Protein AF-X8JVM3-F1 (afdb_monomer)

InterPro domains:
  IPR017853 Glycoside hydrolase superfamily [SSF51445] (17-135)
  IPR050386 Glycosyl Hydrolase 5 (Cellulase A) [PTHR31297] (17-128)

Structure (mmCIF, N/CA/C/O backbone):
data_AF-X8JVM3-F1
#
_entry.id   AF-X8JVM3-F1
#
loop_
_atom_site.group_PDB
_atom_site.id
_atom_site.type_symbol
_atom_site.label_atom_id
_atom_site.label_alt_id
_atom_site.label_comp_id
_atom_site.label_asym_id
_atom_site.label_entity_id
_atom_site.label_seq_id
_atom_site.pdbx_PDB_ins_code
_atom_site.Cartn_x
_atom_site.Cartn_y
_atom_site.Cartn_z
_atom_site.occupancy
_atom_site.B_iso_or_equiv
_atom_site.auth_seq_id
_atom_site.auth_comp_id
_atom_site.auth_asym_id
_atom_site.auth_atom_id
_atom_site.pdbx_PDB_model_num
ATOM 1 N N . MET A 1 1 ? 13.605 8.030 5.988 1.00 38.62 1 MET A N 1
ATOM 2 C CA . MET A 1 1 ? 13.420 7.089 4.865 1.00 38.62 1 MET A CA 1
ATOM 3 C C . MET A 1 1 ? 14.511 6.033 4.943 1.00 38.62 1 MET A C 1
ATOM 5 O O . MET A 1 1 ? 15.678 6.383 4.823 1.00 38.62 1 MET A O 1
ATOM 9 N N . ILE A 1 2 ? 14.152 4.784 5.244 1.00 34.03 2 ILE A N 1
ATOM 10 C CA . ILE A 1 2 ? 15.071 3.649 5.105 1.00 34.03 2 ILE A CA 1
ATOM 11 C C . ILE A 1 2 ? 14.802 3.085 3.713 1.00 34.03 2 ILE A C 1
ATOM 13 O O . ILE A 1 2 ? 13.849 2.341 3.522 1.00 34.03 2 ILE A O 1
ATOM 17 N N . ASP A 1 3 ? 15.598 3.523 2.742 1.00 42.56 3 ASP A N 1
ATOM 18 C CA . ASP A 1 3 ? 15.638 2.926 1.410 1.00 42.56 3 ASP A CA 1
ATOM 19 C C . ASP A 1 3 ? 16.770 1.904 1.397 1.00 42.56 3 ASP A C 1
ATOM 21 O O . ASP A 1 3 ? 17.945 2.266 1.314 1.00 42.56 3 ASP A O 1
ATOM 25 N N . VAL A 1 4 ? 16.426 0.621 1.495 1.00 44.50 4 VAL A N 1
ATOM 26 C CA . VAL A 1 4 ? 17.372 -0.462 1.223 1.00 44.50 4 VAL A CA 1
ATOM 27 C C . VAL A 1 4 ? 16.993 -1.065 -0.118 1.00 44.50 4 VAL A C 1
ATOM 29 O O . VAL A 1 4 ? 16.099 -1.893 -0.204 1.00 44.50 4 VAL A O 1
ATOM 32 N N . ILE A 1 5 ? 17.674 -0.633 -1.179 1.00 51.19 5 ILE A N 1
ATOM 33 C CA . ILE A 1 5 ? 17.654 -1.358 -2.449 1.00 51.19 5 ILE A CA 1
ATOM 34 C C . ILE A 1 5 ? 18.669 -2.492 -2.321 1.00 51.19 5 ILE A C 1
ATOM 36 O O . ILE A 1 5 ? 19.878 -2.268 -2.429 1.00 51.19 5 ILE A O 1
ATOM 40 N N . ILE A 1 6 ? 18.196 -3.713 -2.071 1.00 51.81 6 ILE A N 1
ATOM 41 C CA . ILE A 1 6 ? 19.057 -4.899 -2.099 1.00 51.81 6 ILE A CA 1
ATOM 42 C C . ILE A 1 6 ? 19.168 -5.364 -3.551 1.00 51.81 6 ILE A C 1
ATOM 44 O O . ILE A 1 6 ? 18.312 -6.081 -4.060 1.00 51.81 6 ILE A O 1
ATOM 48 N N . ALA A 1 7 ? 20.246 -4.969 -4.227 1.00 53.12 7 ALA A N 1
ATOM 49 C CA . ALA A 1 7 ? 20.640 -5.597 -5.483 1.00 53.12 7 ALA A CA 1
ATOM 50 C C . ALA A 1 7 ? 21.327 -6.933 -5.164 1.00 53.12 7 ALA A C 1
ATOM 52 O O . ALA A 1 7 ? 22.443 -6.963 -4.637 1.00 53.12 7 ALA A O 1
ATOM 53 N N . THR A 1 8 ? 20.676 -8.056 -5.460 1.00 53.16 8 THR A N 1
ATOM 54 C CA . THR A 1 8 ? 21.309 -9.368 -5.305 1.00 53.16 8 THR A CA 1
ATOM 55 C C . THR A 1 8 ? 22.345 -9.610 -6.417 1.00 53.16 8 THR A C 1
ATOM 57 O O . THR A 1 8 ? 22.046 -9.610 -7.605 1.00 53.16 8 THR A O 1
ATOM 60 N N . CYS A 1 9 ? 23.592 -9.816 -5.971 1.00 48.81 9 CYS A N 1
ATOM 61 C CA . CYS A 1 9 ? 24.785 -10.334 -6.655 1.00 48.81 9 CYS A CA 1
ATOM 62 C C . CYS A 1 9 ? 25.368 -9.571 -7.865 1.00 48.81 9 CYS A C 1
ATOM 64 O O . CYS A 1 9 ? 25.220 -9.946 -9.027 1.00 48.81 9 CYS A O 1
ATOM 66 N N . ARG A 1 10 ? 26.257 -8.613 -7.570 1.00 51.53 10 ARG A N 1
ATOM 67 C CA . ARG A 1 10 ? 27.245 -8.077 -8.520 1.00 51.53 10 ARG A CA 1
ATOM 68 C C . ARG A 1 10 ? 28.474 -8.997 -8.634 1.00 51.53 10 ARG A C 1
ATOM 70 O O . ARG A 1 10 ? 29.561 -8.621 -8.208 1.00 51.53 10 ARG A O 1
ATOM 77 N N . CYS A 1 11 ? 28.304 -10.202 -9.191 1.00 49.50 11 CYS A N 1
ATOM 78 C CA . CYS A 1 11 ? 29.452 -11.027 -9.621 1.00 49.50 11 CYS A CA 1
ATOM 79 C C . CYS A 1 11 ? 29.213 -11.929 -10.851 1.00 49.50 11 CYS A C 1
ATOM 81 O O . CYS A 1 11 ? 30.166 -12.488 -11.376 1.00 49.50 11 CYS A O 1
ATOM 83 N N . CYS A 1 12 ? 27.990 -12.050 -11.373 1.00 51.12 12 CYS A N 1
ATOM 84 C CA . CYS A 1 12 ? 27.707 -12.736 -12.641 1.00 51.12 12 CYS A CA 1
ATOM 85 C C . CYS A 1 12 ? 26.457 -12.110 -13.271 1.00 51.12 12 CYS A C 1
ATOM 87 O O . CYS A 1 12 ? 25.557 -11.713 -12.542 1.00 51.12 12 CYS A O 1
ATOM 89 N N . HIS A 1 13 ? 26.402 -12.017 -14.601 1.00 60.28 13 HIS A N 1
ATOM 90 C CA . HIS A 1 13 ? 25.334 -11.415 -15.418 1.00 60.28 13 HIS A CA 1
ATOM 91 C C . HIS A 1 13 ? 23.969 -12.144 -15.346 1.00 60.28 13 HIS A C 1
ATOM 93 O O . HIS A 1 13 ? 23.351 -12.421 -16.370 1.00 60.28 13 HIS A O 1
ATOM 99 N N . GLY A 1 14 ? 23.517 -12.510 -14.148 1.00 68.38 14 GLY A N 1
ATOM 100 C CA . GLY A 1 14 ? 22.221 -13.126 -13.910 1.00 68.38 14 GLY A CA 1
ATOM 101 C C . GLY A 1 14 ? 21.080 -12.103 -13.870 1.00 68.38 14 GLY A C 1
ATOM 102 O O . GLY A 1 14 ? 21.328 -10.895 -13.777 1.00 68.38 14 GLY A O 1
ATOM 103 N N . PRO A 1 15 ? 19.825 -12.579 -13.941 1.00 81.88 15 PRO A N 1
ATOM 104 C CA . PRO A 1 15 ? 18.659 -11.734 -13.723 1.00 81.88 15 PRO A CA 1
ATOM 105 C C . PRO A 1 15 ? 18.728 -11.083 -12.336 1.00 81.88 15 PRO A C 1
ATOM 107 O O . PRO A 1 15 ? 19.113 -11.723 -11.359 1.00 81.88 15 PRO A O 1
ATOM 110 N N . GLN A 1 16 ? 18.358 -9.806 -12.273 1.00 85.19 16 GLN A N 1
ATOM 111 C CA . GLN A 1 16 ? 18.303 -9.015 -11.045 1.00 85.19 16 GLN A CA 1
ATOM 112 C C . GLN A 1 16 ? 16.844 -8.701 -10.718 1.00 85.19 16 GLN A C 1
ATOM 114 O O . GLN A 1 16 ? 16.039 -8.497 -11.623 1.00 85.19 16 GLN A O 1
ATOM 119 N N . LEU A 1 17 ? 16.525 -8.652 -9.429 1.00 88.19 17 LEU A N 1
ATOM 120 C CA . LEU A 1 17 ? 15.263 -8.150 -8.896 1.00 88.19 17 LEU A CA 1
ATOM 121 C C . LEU A 1 17 ? 15.607 -7.058 -7.890 1.00 88.19 17 LEU A C 1
ATOM 123 O O . LEU A 1 17 ? 16.483 -7.255 -7.046 1.00 88.19 17 LEU A O 1
ATOM 127 N N . TYR A 1 18 ? 14.931 -5.923 -7.992 1.00 92.50 18 TYR A N 1
ATOM 128 C CA . TYR A 1 18 ? 15.105 -4.813 -7.071 1.00 92.50 18 TYR A CA 1
ATOM 129 C C . TYR A 1 18 ? 13.986 -4.858 -6.042 1.00 92.50 18 TYR A C 1
ATOM 131 O O . TYR A 1 18 ? 12.809 -4.845 -6.397 1.00 92.50 18 TYR A O 1
ATOM 139 N N . ASP A 1 19 ? 14.370 -4.927 -4.774 1.00 94.50 19 ASP A N 1
ATOM 140 C CA . ASP A 1 19 ? 13.448 -4.877 -3.647 1.00 94.50 19 ASP A CA 1
ATOM 141 C C . ASP A 1 19 ? 13.438 -3.465 -3.055 1.00 94.50 19 ASP A C 1
ATOM 143 O O . ASP A 1 19 ? 14.496 -2.913 -2.743 1.00 94.50 19 ASP A O 1
ATOM 147 N N . ALA A 1 20 ? 12.253 -2.870 -2.944 1.00 93.19 20 ALA A N 1
ATOM 148 C CA . ALA A 1 20 ? 12.032 -1.608 -2.259 1.00 93.19 20 ALA A CA 1
ATOM 149 C C . ALA A 1 20 ? 11.158 -1.808 -1.024 1.00 93.19 20 ALA A C 1
ATOM 151 O O . ALA A 1 20 ? 10.063 -2.362 -1.090 1.00 93.19 20 ALA A O 1
ATOM 152 N N . HIS A 1 21 ? 11.604 -1.255 0.099 1.00 94.69 21 HIS A N 1
ATOM 153 C CA . HIS A 1 21 ? 10.821 -1.216 1.329 1.00 94.69 21 HIS A CA 1
ATOM 154 C C . HIS A 1 21 ? 10.258 0.186 1.512 1.00 94.69 21 HIS A C 1
ATOM 156 O O . HIS A 1 21 ? 11.010 1.161 1.467 1.00 94.69 21 HIS A O 1
ATOM 162 N N . LEU A 1 22 ? 8.941 0.306 1.685 1.00 92.56 22 LEU A N 1
ATOM 163 C CA . LEU A 1 22 ? 8.292 1.605 1.843 1.00 92.56 22 LEU A CA 1
ATOM 164 C C . LEU A 1 22 ? 7.415 1.636 3.091 1.00 92.56 22 LEU A C 1
ATOM 166 O O . LEU A 1 22 ? 6.341 1.043 3.152 1.00 92.56 22 LEU A O 1
ATOM 170 N N . TYR A 1 23 ? 7.880 2.404 4.074 1.00 94.19 23 TYR A N 1
ATOM 171 C CA . TYR A 1 23 ? 7.201 2.611 5.343 1.00 94.19 23 TYR A CA 1
ATOM 172 C C . TYR A 1 23 ? 7.028 4.097 5.613 1.00 94.19 23 TYR A C 1
ATOM 174 O O . TYR A 1 23 ? 8.002 4.845 5.721 1.00 94.19 23 TYR A O 1
ATOM 182 N N . PHE A 1 24 ? 5.782 4.518 5.796 1.00 93.69 24 PHE A N 1
ATOM 183 C CA . PHE A 1 24 ? 5.488 5.878 6.226 1.00 93.69 24 PHE A CA 1
ATOM 184 C C . PHE A 1 24 ? 5.532 6.027 7.763 1.00 93.69 24 PHE A C 1
ATOM 186 O O . PHE A 1 24 ? 5.707 7.128 8.282 1.00 93.69 24 PHE A O 1
ATOM 193 N N . SER A 1 25 ? 5.484 4.918 8.510 1.00 93.81 25 SER A N 1
ATOM 194 C CA . SER A 1 25 ? 5.499 4.881 9.981 1.00 93.81 25 SER A CA 1
ATOM 195 C C . SER A 1 25 ? 6.751 5.460 10.650 1.00 93.81 25 SER A C 1
ATOM 197 O O . SER A 1 25 ? 6.705 5.777 11.834 1.00 93.81 25 SER A O 1
ATOM 199 N N . PHE A 1 26 ? 7.864 5.616 9.927 1.00 90.50 26 PHE A N 1
ATOM 200 C CA . PHE A 1 26 ? 9.129 6.131 10.478 1.00 90.50 26 PHE A CA 1
ATOM 201 C C . PHE A 1 26 ? 9.375 7.621 10.185 1.00 90.50 26 PHE A C 1
ATOM 203 O O . PHE A 1 26 ? 10.419 8.156 10.552 1.00 90.50 26 PHE A O 1
ATOM 210 N N . GLY A 1 27 ? 8.420 8.300 9.539 1.00 84.56 27 GLY A N 1
ATOM 211 C CA . GLY A 1 27 ? 8.505 9.726 9.220 1.00 84.56 27 GLY A CA 1
ATOM 212 C C . GLY A 1 27 ? 9.459 10.087 8.071 1.00 84.56 27 GLY A C 1
ATOM 213 O O . GLY A 1 27 ? 10.168 9.251 7.504 1.00 84.56 27 GLY A O 1
ATOM 214 N N . GLY A 1 28 ? 9.446 11.374 7.704 1.00 78.81 28 GLY A N 1
ATOM 215 C CA . GLY A 1 28 ? 10.318 11.950 6.671 1.00 78.81 28 GLY A CA 1
ATOM 216 C C . GLY A 1 28 ? 9.883 11.707 5.221 1.00 78.81 28 GLY A C 1
ATOM 217 O O . GLY A 1 28 ? 10.671 11.962 4.318 1.00 78.81 28 GLY A O 1
ATOM 218 N N . VAL A 1 29 ? 8.668 11.196 4.992 1.00 78.75 29 VAL A N 1
ATOM 219 C CA . VAL A 1 29 ? 8.092 10.999 3.643 1.00 78.75 29 VAL A CA 1
ATOM 220 C C . VAL A 1 29 ? 7.020 12.047 3.331 1.00 78.75 29 VAL A C 1
ATOM 222 O O . VAL A 1 29 ? 6.894 12.499 2.198 1.00 78.75 29 VAL A O 1
ATOM 225 N N . ALA A 1 30 ? 6.241 12.429 4.340 1.00 88.25 30 ALA A N 1
ATOM 226 C CA . ALA A 1 30 ? 5.184 13.427 4.268 1.00 88.25 30 ALA A CA 1
ATOM 227 C C . ALA A 1 30 ? 4.857 13.914 5.689 1.00 88.25 30 ALA A C 1
ATOM 229 O O . ALA A 1 30 ? 5.239 13.258 6.668 1.00 88.25 30 ALA A O 1
ATOM 230 N N . ASP A 1 31 ? 4.107 15.011 5.801 1.00 93.38 31 ASP A N 1
ATOM 231 C CA . ASP A 1 31 ? 3.516 15.415 7.080 1.00 93.38 31 ASP A CA 1
ATOM 232 C C . ASP A 1 31 ? 2.643 14.282 7.652 1.00 93.38 31 ASP A C 1
ATOM 234 O O . ASP A 1 31 ? 1.989 13.568 6.884 1.00 93.38 31 ASP A O 1
ATOM 238 N N . PRO A 1 32 ? 2.609 14.094 8.986 1.00 93.69 32 PRO A N 1
ATOM 239 C CA . PRO A 1 32 ? 1.969 12.953 9.641 1.00 93.69 32 PRO A CA 1
ATOM 240 C C . PRO A 1 32 ? 0.437 13.093 9.685 1.00 93.69 32 PRO A C 1
ATOM 242 O O . PRO A 1 32 ? -0.163 13.212 10.752 1.00 93.69 32 PRO A O 1
ATOM 245 N N . ASN A 1 33 ? -0.208 13.115 8.517 1.00 95.62 33 ASN A N 1
ATOM 246 C CA . ASN A 1 33 ? -1.658 13.181 8.378 1.00 95.62 33 ASN A CA 1
ATOM 247 C C . ASN A 1 33 ? -2.159 12.436 7.125 1.00 95.62 33 ASN A C 1
ATOM 249 O O . ASN A 1 33 ? -1.413 12.171 6.180 1.00 95.62 33 ASN A O 1
ATOM 253 N N . ALA A 1 34 ? -3.456 12.122 7.130 1.00 95.75 34 ALA A N 1
ATOM 254 C CA . ALA A 1 34 ? -4.120 11.329 6.100 1.00 95.75 34 ALA A CA 1
ATOM 255 C C . ALA A 1 34 ? -4.026 11.933 4.688 1.00 95.75 34 ALA A C 1
ATOM 257 O O . ALA A 1 34 ? -3.773 11.213 3.721 1.00 95.75 34 ALA A O 1
ATOM 258 N N . GLU A 1 35 ? -4.227 13.246 4.570 1.00 95.69 35 GLU A N 1
ATOM 259 C CA . GLU A 1 35 ? -4.196 13.950 3.290 1.00 95.69 35 GLU A CA 1
ATOM 260 C C . GLU A 1 35 ? -2.789 13.935 2.690 1.00 95.69 35 GLU A C 1
ATOM 262 O O . GLU A 1 35 ? -2.618 13.523 1.542 1.00 95.69 35 GLU A O 1
ATOM 267 N N . SER A 1 36 ? -1.775 14.323 3.466 1.00 94.75 36 SER A N 1
ATOM 268 C CA . SER A 1 36 ? -0.393 14.355 2.990 1.00 94.75 36 SER A CA 1
ATOM 269 C C . SER A 1 36 ? 0.090 12.965 2.569 1.00 94.75 36 SER A C 1
ATOM 271 O O . SER A 1 36 ? 0.775 12.843 1.560 1.00 94.75 36 SER A O 1
ATOM 273 N N . TYR A 1 37 ? -0.313 11.900 3.267 1.00 95.88 37 TYR A N 1
ATOM 274 C CA . TYR A 1 37 ? 0.044 10.527 2.895 1.00 95.88 37 TYR A CA 1
ATOM 275 C C . TYR A 1 37 ? -0.580 10.090 1.568 1.00 95.88 37 TYR A C 1
ATOM 277 O O . TYR A 1 37 ? 0.138 9.618 0.684 1.00 95.88 37 TYR A O 1
ATOM 285 N N . LEU A 1 38 ? -1.898 10.263 1.409 1.00 96.56 38 LEU A N 1
ATOM 286 C CA . LEU A 1 38 ? -2.598 9.912 0.168 1.00 96.56 38 LEU A CA 1
ATOM 287 C C . LEU A 1 38 ? -2.063 10.725 -1.012 1.00 96.56 38 LEU A C 1
ATOM 289 O O . LEU A 1 38 ? -1.812 10.176 -2.083 1.00 96.56 38 LEU A O 1
ATOM 293 N N . ARG A 1 39 ? -1.815 12.019 -0.799 1.00 95.19 39 ARG A N 1
ATOM 294 C CA . ARG A 1 39 ? -1.216 12.893 -1.804 1.00 95.19 39 ARG A CA 1
ATOM 295 C C . ARG A 1 39 ? 0.180 12.419 -2.201 1.00 95.19 39 ARG A C 1
ATOM 297 O O . ARG A 1 39 ? 0.446 12.314 -3.397 1.00 95.19 39 ARG A O 1
ATOM 304 N N . SER A 1 40 ? 1.043 12.114 -1.233 1.00 94.19 40 SER A N 1
ATOM 305 C CA . SER A 1 40 ? 2.416 11.674 -1.494 1.00 94.19 40 SER A CA 1
ATOM 306 C C . SER A 1 40 ? 2.478 10.327 -2.203 1.00 94.19 40 SER A C 1
ATOM 308 O O . SER A 1 40 ? 3.247 10.184 -3.151 1.00 94.19 40 SER A O 1
ATOM 310 N N . ILE A 1 41 ? 1.671 9.342 -1.789 1.00 95.06 41 ILE A N 1
ATOM 311 C CA . ILE A 1 41 ? 1.669 8.036 -2.453 1.00 95.06 41 ILE A CA 1
ATOM 312 C C . ILE A 1 41 ? 1.065 8.155 -3.855 1.00 95.06 41 ILE A C 1
ATOM 314 O O . ILE A 1 41 ? 1.703 7.759 -4.815 1.00 95.06 41 ILE A O 1
ATOM 318 N N . CYS A 1 42 ? -0.088 8.801 -4.036 1.00 95.69 42 CYS A N 1
ATOM 319 C CA . CYS A 1 42 ? -0.744 8.850 -5.346 1.00 95.69 42 CYS A CA 1
ATOM 320 C C . CYS A 1 42 ? 0.012 9.682 -6.397 1.00 95.69 42 CYS A C 1
ATOM 322 O O . CYS A 1 42 ? -0.263 9.536 -7.585 1.00 95.69 42 CYS A O 1
ATOM 324 N N . ASN A 1 43 ? 0.958 10.532 -5.981 1.00 93.06 43 ASN A N 1
ATOM 325 C CA . ASN A 1 43 ? 1.813 11.324 -6.872 1.00 93.06 43 ASN A CA 1
ATOM 326 C C . ASN A 1 43 ? 3.281 10.861 -6.879 1.00 93.06 43 ASN A C 1
ATOM 328 O O . ASN A 1 43 ? 4.143 11.580 -7.385 1.00 93.06 43 ASN A O 1
ATOM 332 N N . SER A 1 44 ? 3.599 9.697 -6.304 1.00 91.19 44 SER A N 1
ATOM 333 C CA . SER A 1 44 ? 4.985 9.227 -6.265 1.00 91.19 44 SER A CA 1
ATOM 334 C C . SER A 1 44 ? 5.500 8.901 -7.665 1.00 91.19 44 SER A C 1
ATOM 336 O O . SER A 1 44 ? 4.854 8.190 -8.433 1.00 91.19 44 SER A O 1
ATOM 338 N N . ASP A 1 45 ? 6.715 9.349 -7.970 1.00 92.25 45 ASP A N 1
ATOM 339 C CA . ASP A 1 45 ? 7.419 9.032 -9.211 1.00 92.25 45 ASP A CA 1
ATOM 340 C C . ASP A 1 45 ? 8.438 7.889 -9.045 1.00 92.25 45 ASP A C 1
ATOM 342 O O . ASP A 1 45 ? 9.154 7.557 -9.994 1.00 92.25 45 ASP A O 1
ATOM 346 N N . ARG A 1 46 ? 8.484 7.255 -7.864 1.00 90.06 46 ARG A N 1
ATOM 347 C CA . ARG A 1 46 ? 9.521 6.302 -7.434 1.00 90.06 46 ARG A CA 1
ATOM 348 C C . ARG A 1 46 ? 9.746 5.155 -8.417 1.00 90.06 46 ARG A C 1
ATOM 350 O O . ARG A 1 46 ? 10.889 4.858 -8.759 1.00 90.06 46 ARG A O 1
ATOM 357 N N . VAL A 1 47 ? 8.672 4.541 -8.914 1.00 93.50 47 VAL A N 1
ATOM 358 C CA . VAL A 1 47 ? 8.774 3.441 -9.888 1.00 93.50 47 VAL A CA 1
ATOM 359 C C . VAL A 1 47 ? 9.300 3.946 -11.231 1.00 93.50 47 VAL A C 1
ATOM 361 O O . VAL A 1 47 ? 10.181 3.331 -11.829 1.00 93.50 47 VAL A O 1
ATOM 364 N N . SER A 1 48 ? 8.836 5.116 -11.677 1.00 94.00 48 SER A N 1
ATOM 365 C CA . SER A 1 48 ? 9.320 5.727 -12.917 1.00 94.00 48 SER A CA 1
ATOM 366 C C . SER A 1 48 ? 10.804 6.113 -12.833 1.00 94.00 48 SER A C 1
ATOM 368 O O . SER A 1 48 ? 11.538 5.959 -13.809 1.00 94.00 48 SER A O 1
ATOM 370 N N . GLN A 1 49 ? 11.272 6.574 -11.668 1.00 93.25 49 GLN A N 1
ATOM 371 C CA . GLN A 1 49 ? 12.682 6.878 -11.431 1.00 93.25 49 GLN A CA 1
ATOM 372 C C . GLN A 1 49 ? 13.540 5.608 -11.411 1.00 93.25 49 GLN A C 1
ATOM 374 O O . GLN A 1 49 ? 14.594 5.580 -12.047 1.00 93.25 49 GLN A O 1
ATOM 379 N N . ALA A 1 50 ? 13.066 4.533 -10.773 1.00 91.62 50 ALA A N 1
ATOM 380 C CA . ALA A 1 50 ? 13.730 3.231 -10.811 1.00 91.62 50 ALA A CA 1
ATOM 381 C C . ALA A 1 50 ? 13.851 2.697 -12.249 1.00 91.62 50 ALA A C 1
ATOM 383 O O . ALA A 1 50 ? 14.937 2.294 -12.667 1.00 91.62 50 ALA A O 1
ATOM 384 N N . ALA A 1 51 ? 12.782 2.792 -13.044 1.00 92.31 51 ALA A N 1
ATOM 385 C CA . ALA A 1 51 ? 12.798 2.410 -14.454 1.00 92.31 51 ALA A CA 1
ATOM 386 C C . ALA A 1 51 ? 13.804 3.233 -15.279 1.00 92.31 51 ALA A C 1
ATOM 388 O O . ALA A 1 51 ? 14.590 2.663 -16.038 1.00 92.31 51 ALA A O 1
ATOM 389 N N . LYS A 1 52 ? 13.859 4.561 -15.087 1.00 94.75 52 LYS A N 1
ATOM 390 C CA . LYS A 1 52 ? 14.862 5.437 -15.732 1.00 94.75 52 LYS A CA 1
ATOM 391 C C . LYS A 1 52 ? 16.298 5.043 -15.369 1.00 94.75 52 LYS A C 1
ATOM 393 O O . LYS A 1 52 ? 17.184 5.125 -16.217 1.00 94.75 52 LYS A O 1
ATOM 398 N N . ALA A 1 53 ? 16.517 4.583 -14.139 1.00 92.00 53 ALA A N 1
ATOM 399 C CA . ALA A 1 53 ? 17.807 4.093 -13.658 1.00 92.00 53 ALA A CA 1
ATOM 400 C C . ALA A 1 53 ? 18.117 2.636 -14.063 1.00 92.00 53 ALA A C 1
ATOM 402 O O . ALA A 1 53 ? 19.192 2.141 -13.734 1.00 92.00 53 ALA A O 1
ATOM 403 N N . LYS A 1 54 ? 17.218 1.961 -14.798 1.00 90.06 54 LYS A N 1
ATOM 404 C CA . LYS A 1 54 ? 17.298 0.531 -15.157 1.00 90.06 54 LYS A CA 1
ATOM 405 C C . LYS A 1 54 ? 17.271 -0.420 -13.951 1.00 90.06 54 LYS A C 1
ATOM 407 O O . LYS A 1 54 ? 17.791 -1.530 -14.030 1.00 90.06 54 LYS A O 1
ATOM 412 N N . ASN A 1 55 ? 16.627 -0.003 -12.864 1.00 90.19 55 ASN A N 1
ATOM 413 C CA . ASN A 1 55 ? 16.400 -0.816 -11.673 1.00 90.19 55 ASN A CA 1
ATOM 414 C C . ASN A 1 55 ? 15.072 -1.580 -11.790 1.00 90.19 55 ASN A C 1
ATOM 416 O O . ASN A 1 55 ? 14.129 -1.320 -11.045 1.00 90.19 55 ASN A O 1
ATOM 420 N N . THR A 1 56 ? 14.977 -2.470 -12.779 1.00 89.19 56 THR A N 1
ATOM 421 C CA . THR A 1 56 ? 13.767 -3.251 -13.087 1.00 89.19 56 THR A CA 1
ATOM 422 C C . THR A 1 56 ? 14.111 -4.727 -13.303 1.00 89.19 56 THR A C 1
ATOM 424 O O . THR A 1 56 ? 15.165 -4.992 -13.892 1.00 89.19 56 THR A O 1
ATOM 427 N N . PRO A 1 57 ? 13.229 -5.675 -12.936 1.00 93.44 57 PRO A N 1
ATOM 428 C CA . PRO A 1 57 ? 11.938 -5.475 -12.265 1.00 93.44 57 PRO A CA 1
ATOM 429 C C . PRO A 1 57 ? 12.075 -4.951 -10.827 1.00 93.44 57 PRO A C 1
ATOM 431 O O . PRO A 1 57 ? 13.059 -5.248 -10.146 1.00 93.44 57 PRO A O 1
ATOM 434 N N . LEU A 1 58 ? 11.096 -4.159 -10.391 1.00 94.38 58 LEU A N 1
ATOM 435 C CA . LEU A 1 58 ? 11.007 -3.572 -9.054 1.00 94.38 58 LEU A CA 1
ATOM 436 C C . LEU A 1 58 ? 9.795 -4.148 -8.324 1.00 94.38 58 LEU A C 1
ATOM 438 O O . LEU A 1 58 ? 8.668 -4.000 -8.784 1.00 94.38 58 LEU A O 1
ATOM 442 N N . VAL A 1 59 ? 10.018 -4.727 -7.151 1.00 95.56 59 VAL A N 1
ATOM 443 C CA . VAL A 1 59 ? 8.962 -5.213 -6.257 1.00 95.56 59 VAL A CA 1
ATOM 444 C C . VAL A 1 59 ? 9.037 -4.450 -4.943 1.00 95.56 59 VAL A C 1
ATOM 446 O O . VAL A 1 59 ? 10.123 -4.168 -4.439 1.00 95.56 59 VAL A O 1
ATOM 449 N N . PHE A 1 60 ? 7.880 -4.126 -4.371 1.00 95.81 60 PHE A N 1
ATOM 450 C CA . PHE A 1 60 ? 7.810 -3.611 -3.007 1.00 95.81 60 PHE A CA 1
ATOM 451 C C . PHE A 1 60 ? 7.760 -4.780 -2.022 1.00 95.81 60 PHE A C 1
ATOM 453 O O . PHE A 1 60 ? 6.674 -5.245 -1.665 1.00 95.81 60 PHE A O 1
ATOM 460 N N . GLY A 1 61 ? 8.925 -5.313 -1.646 1.00 96.12 61 GLY A N 1
ATOM 461 C CA . GLY A 1 61 ? 9.036 -6.521 -0.827 1.00 96.12 61 GLY A CA 1
ATOM 462 C C . GLY A 1 61 ? 8.677 -6.315 0.640 1.00 96.12 61 GLY A C 1
ATOM 463 O O . GLY A 1 61 ? 8.398 -7.291 1.332 1.00 96.12 61 GLY A O 1
ATOM 464 N N . GLU A 1 62 ? 8.607 -5.066 1.103 1.00 96.94 62 GLU A N 1
ATOM 465 C CA . GLU A 1 62 ? 8.061 -4.753 2.418 1.00 96.94 62 GLU A CA 1
ATOM 466 C C . GLU A 1 62 ? 7.294 -3.427 2.441 1.00 96.94 62 GLU A C 1
ATOM 468 O O . GLU A 1 62 ? 7.761 -2.387 1.968 1.00 96.94 62 GLU A O 1
ATOM 473 N N . TRP A 1 63 ? 6.106 -3.473 3.037 1.00 96.94 63 TRP A N 1
ATOM 474 C CA . TRP A 1 63 ? 5.247 -2.328 3.336 1.00 96.94 63 TRP A CA 1
ATOM 475 C C . TRP A 1 63 ? 4.168 -2.750 4.339 1.00 96.94 63 TRP A C 1
ATOM 477 O O .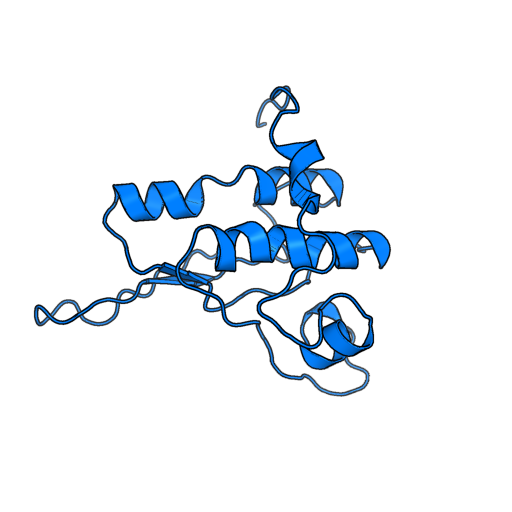 TRP A 1 63 ? 3.906 -3.941 4.515 1.00 96.94 63 TRP A O 1
ATOM 487 N N . SER A 1 64 ? 3.510 -1.789 4.987 1.00 97.50 64 SER A N 1
ATOM 488 C CA . SER A 1 64 ? 2.393 -2.057 5.902 1.00 97.50 64 SER A CA 1
ATOM 489 C C . SER A 1 64 ? 1.352 -0.932 5.856 1.00 97.50 64 SER A C 1
ATOM 491 O O . SER A 1 64 ? 1.505 0.051 5.127 1.00 97.50 64 SER A O 1
ATOM 493 N N . LEU A 1 65 ? 0.265 -1.049 6.625 1.00 97.81 65 LEU A N 1
ATOM 494 C CA . LEU A 1 65 ? -0.690 0.058 6.789 1.00 97.81 65 LEU A CA 1
ATOM 495 C C . LEU A 1 65 ? -0.282 1.021 7.914 1.00 97.81 65 LEU A C 1
ATOM 497 O O . 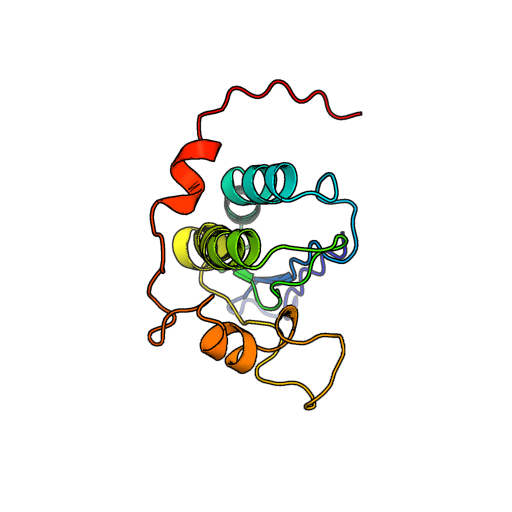LEU A 1 65 ? -1.014 1.961 8.213 1.00 97.81 65 LEU A O 1
ATOM 501 N N . ALA A 1 66 ? 0.862 0.788 8.562 1.00 97.25 66 ALA A N 1
ATOM 502 C CA . ALA A 1 66 ? 1.283 1.566 9.712 1.00 97.25 66 ALA A CA 1
ATOM 503 C C . ALA A 1 66 ? 1.654 3.003 9.332 1.00 97.25 66 ALA A C 1
ATOM 505 O O . ALA A 1 66 ? 2.344 3.271 8.347 1.00 97.25 66 ALA A O 1
ATOM 506 N N . THR A 1 67 ? 1.229 3.930 10.179 1.00 96.31 67 THR A N 1
ATOM 507 C CA . THR A 1 67 ? 1.462 5.367 10.052 1.00 96.31 67 THR A CA 1
ATOM 508 C C . THR A 1 67 ? 2.141 5.894 11.310 1.00 96.31 67 THR A C 1
ATOM 510 O O . THR A 1 67 ? 2.142 5.242 12.352 1.00 96.31 67 THR A O 1
ATOM 513 N N . ASN A 1 68 ? 2.724 7.089 11.232 1.00 94.12 68 ASN A N 1
ATOM 514 C CA . ASN A 1 68 ? 3.296 7.779 12.395 1.00 94.12 68 ASN A CA 1
ATOM 515 C C . ASN A 1 68 ? 2.291 8.723 13.088 1.00 94.12 68 ASN A C 1
ATOM 517 O O . ASN A 1 68 ? 2.684 9.622 13.827 1.00 94.12 68 ASN A O 1
ATOM 521 N N . PHE A 1 69 ? 0.996 8.526 12.835 1.00 94.69 69 PHE A N 1
ATOM 522 C CA . PHE A 1 69 ? -0.122 9.269 13.417 1.00 94.69 69 PHE A CA 1
ATOM 523 C C . PHE A 1 69 ? -1.298 8.326 13.682 1.00 94.69 69 PHE A C 1
ATOM 525 O O . PHE A 1 69 ? -1.354 7.233 13.117 1.00 94.69 69 PHE A O 1
ATOM 532 N N . ASN A 1 70 ? -2.258 8.748 14.509 1.00 94.38 70 ASN A N 1
ATOM 533 C CA . ASN A 1 70 ? -3.446 7.944 14.792 1.00 94.38 70 ASN A CA 1
ATOM 534 C C . ASN A 1 70 ? -4.396 7.916 13.580 1.00 94.38 70 ASN A C 1
ATOM 536 O O . ASN A 1 70 ? -5.149 8.862 13.343 1.00 94.38 70 ASN A O 1
ATOM 540 N N . ALA A 1 71 ? -4.318 6.848 12.791 1.00 96.06 71 ALA A N 1
ATOM 541 C CA . ALA A 1 71 ? -5.077 6.668 11.562 1.00 96.06 71 ALA A CA 1
ATOM 542 C C . ALA A 1 71 ? -6.524 6.215 11.825 1.00 96.06 71 ALA A C 1
ATOM 544 O O . ALA A 1 71 ? -6.771 5.304 12.613 1.00 96.06 71 ALA A O 1
ATOM 545 N N . SER A 1 72 ? -7.489 6.817 11.123 1.00 97.38 72 SER A N 1
ATOM 546 C CA . SER A 1 72 ? -8.884 6.366 11.156 1.00 97.38 72 SER A CA 1
ATOM 547 C C . SER A 1 72 ? -9.095 5.138 10.266 1.00 97.38 72 SER A C 1
ATOM 549 O O . SER A 1 72 ? -8.382 4.941 9.282 1.00 97.38 72 SER A O 1
ATOM 551 N N . ALA A 1 73 ? -10.125 4.339 10.561 1.00 96.88 73 ALA A N 1
ATOM 552 C CA . ALA A 1 73 ? -10.491 3.189 9.729 1.00 96.88 73 ALA A CA 1
ATOM 553 C C . ALA A 1 73 ? -10.839 3.594 8.282 1.00 96.88 73 ALA A C 1
ATOM 555 O O . ALA A 1 73 ? -10.453 2.908 7.340 1.00 96.88 73 ALA A O 1
ATOM 556 N N . GLU A 1 74 ? -11.508 4.738 8.094 1.00 96.75 74 GLU A N 1
ATOM 557 C CA . GLU A 1 74 ? -11.816 5.274 6.760 1.00 96.75 74 GLU A CA 1
ATOM 558 C C . GLU A 1 74 ? -10.542 5.618 5.979 1.00 96.75 74 GLU A C 1
ATOM 560 O O . GLU A 1 74 ? -10.439 5.335 4.785 1.00 96.75 74 GLU A O 1
ATOM 565 N N . PHE A 1 75 ? -9.549 6.210 6.649 1.00 97.62 75 PHE A N 1
ATOM 566 C CA . PHE A 1 75 ? -8.262 6.462 6.022 1.00 97.62 75 PHE A CA 1
ATOM 567 C C . PHE A 1 75 ? -7.558 5.150 5.679 1.00 97.62 75 PHE A C 1
ATOM 569 O O . PHE A 1 75 ? -7.104 5.018 4.552 1.00 97.62 75 PHE A O 1
ATOM 576 N N . LEU A 1 76 ? -7.498 4.175 6.594 1.00 97.88 76 LEU A N 1
ATOM 577 C CA . LEU A 1 76 ? -6.814 2.895 6.359 1.00 97.88 76 LEU A CA 1
ATOM 578 C C . LEU A 1 76 ? -7.414 2.112 5.185 1.00 97.88 76 LEU A C 1
ATOM 580 O O . LEU A 1 76 ? -6.672 1.516 4.404 1.00 97.88 76 LEU A O 1
ATOM 584 N N . PHE A 1 77 ? -8.735 2.188 5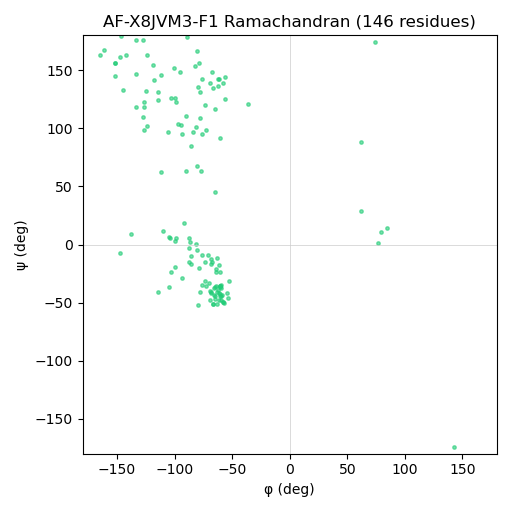.016 1.00 97.12 77 PHE A N 1
ATOM 585 C CA . PHE A 1 77 ? -9.441 1.641 3.861 1.00 97.12 77 PHE A CA 1
ATOM 586 C C . PHE A 1 77 ? -8.930 2.235 2.539 1.00 97.12 77 PHE A C 1
ATOM 588 O O . PHE A 1 77 ? -8.564 1.501 1.626 1.00 97.12 77 PHE A O 1
ATOM 595 N N . LYS A 1 78 ? -8.823 3.567 2.455 1.00 98.00 78 LYS A N 1
ATOM 596 C CA . LYS A 1 78 ? -8.275 4.260 1.274 1.00 98.00 78 LYS A CA 1
ATOM 597 C C . LYS A 1 78 ? -6.769 4.016 1.124 1.00 98.00 78 LYS A C 1
ATOM 599 O O . LYS A 1 78 ? -6.259 3.823 0.025 1.00 98.00 78 LYS A O 1
ATOM 604 N N . TRP A 1 79 ? -6.048 4.016 2.239 1.00 97.75 79 TRP A N 1
ATOM 605 C CA . TRP A 1 79 ? -4.595 3.912 2.305 1.00 97.75 79 TRP A CA 1
ATOM 606 C C . TRP A 1 79 ? -4.079 2.589 1.742 1.00 97.75 79 TRP A C 1
ATOM 608 O O . TRP A 1 79 ? -3.076 2.574 1.028 1.00 97.75 79 TRP A O 1
ATOM 618 N N . ALA A 1 80 ? -4.784 1.490 2.011 1.00 97.44 80 ALA A N 1
ATOM 619 C CA . ALA A 1 80 ? -4.465 0.176 1.469 1.00 97.44 80 ALA A CA 1
ATOM 620 C C . ALA A 1 80 ? -4.449 0.162 -0.070 1.00 97.44 80 ALA A C 1
ATOM 622 O O . ALA A 1 80 ? -3.483 -0.304 -0.681 1.00 97.44 80 ALA A O 1
ATOM 623 N N . ASP A 1 81 ? -5.488 0.700 -0.710 1.00 97.19 81 ASP A N 1
ATOM 624 C CA . ASP A 1 81 ? -5.583 0.733 -2.172 1.00 97.19 81 ASP A CA 1
ATOM 625 C C . ASP A 1 81 ? -4.680 1.801 -2.802 1.00 97.19 81 ASP A C 1
ATOM 627 O O . ASP A 1 81 ? -4.088 1.557 -3.857 1.00 97.19 81 ASP A O 1
ATOM 631 N N . ALA A 1 82 ? -4.492 2.945 -2.139 1.00 97.06 82 ALA A N 1
ATOM 632 C CA . ALA A 1 82 ? -3.583 3.991 -2.604 1.00 97.06 82 ALA A CA 1
ATOM 633 C C . ALA A 1 82 ? -2.135 3.475 -2.697 1.00 97.06 82 ALA A C 1
ATOM 635 O O . ALA A 1 82 ? -1.456 3.693 -3.698 1.00 97.06 82 ALA A O 1
ATOM 636 N N . GLN A 1 83 ? -1.691 2.702 -1.703 1.00 97.06 83 GLN A N 1
ATOM 637 C CA . GLN A 1 83 ? -0.399 2.016 -1.731 1.00 97.06 83 GLN A CA 1
ATOM 638 C C . GLN A 1 83 ? -0.314 0.971 -2.859 1.00 97.06 83 GLN A C 1
ATOM 640 O O . GLN A 1 83 ? 0.591 1.025 -3.697 1.00 97.06 83 GLN A O 1
ATOM 645 N N . LYS A 1 84 ? -1.302 0.068 -2.965 1.00 96.06 84 LYS A N 1
ATOM 646 C CA . LYS A 1 84 ? -1.353 -0.942 -4.042 1.00 96.06 84 LYS A CA 1
ATOM 647 C C . LYS A 1 84 ? -1.430 -0.332 -5.447 1.00 96.06 84 LYS A C 1
ATOM 649 O O . LYS A 1 84 ? -1.063 -1.002 -6.410 1.00 96.06 84 LYS A O 1
ATOM 654 N N . THR A 1 85 ? -1.910 0.903 -5.602 1.00 94.31 85 THR A N 1
ATOM 655 C CA . THR A 1 85 ? -1.948 1.592 -6.906 1.00 94.31 85 THR A CA 1
ATOM 656 C C . THR A 1 85 ? -0.539 1.751 -7.477 1.00 94.31 85 THR A C 1
ATOM 658 O O . THR A 1 85 ? -0.335 1.574 -8.675 1.00 94.31 85 THR A O 1
ATOM 661 N N . ILE A 1 86 ? 0.459 1.986 -6.623 1.00 94.25 86 ILE A N 1
ATOM 662 C CA . ILE A 1 86 ? 1.863 1.967 -7.041 1.00 94.25 86 ILE A CA 1
ATOM 663 C C . ILE A 1 86 ? 2.366 0.539 -7.131 1.00 94.25 86 ILE A C 1
ATOM 665 O O . ILE A 1 86 ? 2.932 0.152 -8.151 1.00 94.25 86 ILE A O 1
ATOM 669 N N . TYR A 1 87 ? 2.179 -0.251 -6.076 1.00 94.06 87 TYR A N 1
ATOM 670 C CA . TYR A 1 87 ? 2.945 -1.487 -5.955 1.00 94.06 87 TYR A CA 1
ATOM 671 C C . TYR A 1 87 ? 2.480 -2.593 -6.911 1.00 94.06 87 TYR A C 1
ATOM 673 O O . TYR A 1 87 ? 3.290 -3.399 -7.349 1.00 94.06 87 TYR A O 1
ATOM 681 N N . ALA A 1 88 ? 1.186 -2.630 -7.242 1.00 90.62 88 ALA A N 1
ATOM 682 C CA . ALA A 1 88 ? 0.622 -3.546 -8.237 1.00 90.62 88 ALA A CA 1
ATOM 683 C C . ALA A 1 88 ? 0.318 -2.869 -9.583 1.00 90.62 88 ALA A C 1
ATOM 685 O O . ALA A 1 88 ? 0.212 -3.560 -10.592 1.00 90.62 88 ALA A O 1
ATOM 686 N N . GLY A 1 89 ? 0.122 -1.545 -9.600 1.00 88.31 89 GLY A N 1
ATOM 687 C CA . GLY A 1 89 ? -0.260 -0.814 -10.812 1.00 88.31 89 GLY A CA 1
ATOM 688 C C . GLY A 1 89 ? 0.912 -0.220 -11.594 1.00 88.31 89 GLY A C 1
ATOM 689 O O . GLY A 1 89 ? 0.809 -0.076 -12.810 1.00 88.31 89 GLY A O 1
ATOM 690 N N . GLN A 1 90 ? 2.014 0.129 -10.924 1.00 92.88 90 GLN A N 1
ATOM 691 C CA . GLN A 1 90 ? 3.200 0.714 -11.560 1.00 92.88 90 GLN A CA 1
ATOM 692 C C . GLN A 1 90 ? 4.424 -0.205 -11.473 1.00 92.88 90 GLN A C 1
ATOM 694 O O . GLN A 1 90 ? 5.189 -0.279 -12.430 1.00 92.88 90 GLN A O 1
ATOM 699 N N . ALA A 1 91 ? 4.630 -0.854 -10.324 1.00 95.25 91 ALA A N 1
ATOM 700 C CA . ALA A 1 91 ? 5.719 -1.799 -10.075 1.00 95.25 91 ALA A CA 1
ATOM 701 C C . ALA A 1 91 ? 5.337 -3.242 -10.457 1.00 95.25 91 ALA A C 1
ATOM 703 O O . ALA A 1 91 ? 4.210 -3.514 -10.864 1.00 95.25 91 ALA A O 1
ATOM 704 N N . ASP A 1 92 ? 6.277 -4.174 -10.303 1.00 95.81 92 ASP A N 1
ATOM 705 C CA . ASP A 1 92 ? 6.126 -5.583 -10.687 1.00 95.81 92 ASP A CA 1
ATOM 706 C C . ASP A 1 92 ? 5.499 -6.458 -9.583 1.00 95.81 92 ASP A C 1
ATOM 708 O O . ASP A 1 92 ? 5.404 -7.679 -9.723 1.00 95.81 92 ASP A O 1
ATOM 712 N N . GLY A 1 93 ? 5.066 -5.856 -8.470 1.00 95.44 93 GLY A N 1
ATOM 713 C CA . GLY A 1 93 ? 4.365 -6.546 -7.393 1.00 95.44 93 GLY A CA 1
ATOM 714 C C . GLY A 1 93 ? 4.729 -6.057 -5.997 1.00 95.44 93 GLY A C 1
ATOM 715 O O . GLY A 1 93 ? 5.474 -5.091 -5.802 1.00 95.44 93 GLY A O 1
ATOM 716 N N . TRP A 1 94 ? 4.187 -6.756 -5.000 1.00 96.75 94 TRP A N 1
ATOM 717 C CA . TRP A 1 94 ? 4.344 -6.404 -3.595 1.00 96.75 94 TRP A CA 1
ATOM 718 C C . TRP A 1 94 ? 4.263 -7.600 -2.654 1.00 96.75 94 TRP A C 1
ATOM 720 O O . TRP A 1 94 ? 3.628 -8.609 -2.961 1.00 96.75 94 TRP A O 1
ATOM 730 N N . ILE A 1 95 ? 4.861 -7.447 -1.474 1.00 97.12 95 ILE A N 1
ATOM 731 C CA . ILE A 1 95 ? 4.798 -8.397 -0.364 1.00 97.12 95 ILE A CA 1
ATOM 732 C C . ILE A 1 95 ? 4.495 -7.597 0.909 1.00 97.12 95 ILE A C 1
ATOM 734 O O . ILE A 1 95 ? 5.231 -6.690 1.283 1.00 97.12 95 ILE A O 1
ATOM 738 N N . PHE A 1 96 ? 3.358 -7.886 1.546 1.00 97.81 96 PHE A N 1
ATOM 739 C CA . PHE A 1 96 ? 2.927 -7.166 2.746 1.00 97.81 96 PHE A CA 1
ATOM 740 C C . PHE A 1 96 ? 3.694 -7.657 3.976 1.00 97.81 96 PHE A C 1
ATOM 742 O O . PHE A 1 96 ? 3.741 -8.860 4.249 1.00 97.81 96 PHE A O 1
ATOM 749 N N . TRP A 1 97 ? 4.222 -6.720 4.758 1.00 97.62 97 TRP A N 1
ATOM 750 C CA . TRP A 1 97 ? 4.873 -6.988 6.031 1.00 97.62 97 TRP A CA 1
ATOM 751 C C . TRP A 1 97 ? 3.883 -6.768 7.193 1.00 97.62 97 TRP A C 1
ATOM 753 O O . TRP A 1 97 ? 3.574 -5.637 7.565 1.00 97.62 97 TRP A O 1
ATOM 763 N N . THR A 1 98 ? 3.336 -7.812 7.818 1.00 97.19 98 THR A N 1
ATOM 764 C CA . THR A 1 98 ? 3.593 -9.254 7.637 1.00 97.19 98 THR A CA 1
ATOM 765 C C . THR A 1 98 ? 2.293 -10.056 7.544 1.00 97.19 98 THR A C 1
ATOM 767 O O . THR A 1 98 ? 1.196 -9.521 7.698 1.00 97.19 98 THR A O 1
ATOM 770 N N . PHE A 1 99 ? 2.396 -11.364 7.298 1.00 96.56 99 PHE A N 1
ATOM 771 C CA . PHE A 1 99 ? 1.255 -12.273 7.182 1.00 96.56 99 PHE A CA 1
ATOM 772 C C . PHE A 1 99 ? 0.383 -12.241 8.447 1.00 96.56 99 PHE A C 1
ATOM 774 O O . PHE A 1 99 ? -0.826 -12.040 8.359 1.00 96.56 99 PHE A O 1
ATOM 781 N N . LYS A 1 100 ? 0.999 -12.386 9.628 1.00 96.75 100 LYS A N 1
ATOM 782 C CA . LYS A 1 100 ? 0.328 -12.291 10.930 1.00 96.75 100 LYS A CA 1
ATOM 783 C C . LYS A 1 100 ? 1.281 -11.811 12.021 1.00 96.75 100 LYS A C 1
ATOM 785 O O . LYS A 1 100 ? 2.482 -12.060 11.941 1.00 96.75 100 LYS A O 1
ATOM 790 N N . ILE A 1 101 ? 0.721 -11.232 13.077 1.00 96.25 101 ILE A N 1
ATOM 791 C CA . ILE A 1 101 ? 1.414 -10.973 14.347 1.00 96.25 101 ILE A CA 1
ATOM 792 C C . ILE A 1 101 ? 0.592 -11.546 15.509 1.00 96.25 101 ILE A C 1
ATOM 794 O O . ILE A 1 101 ? -0.493 -12.086 15.289 1.00 96.25 101 ILE A O 1
ATOM 798 N N . GLU A 1 102 ? 1.127 -11.472 16.725 1.00 96.69 102 GLU A N 1
ATOM 799 C CA . GLU A 1 102 ? 0.466 -11.977 17.931 1.00 96.69 102 GLU A CA 1
ATO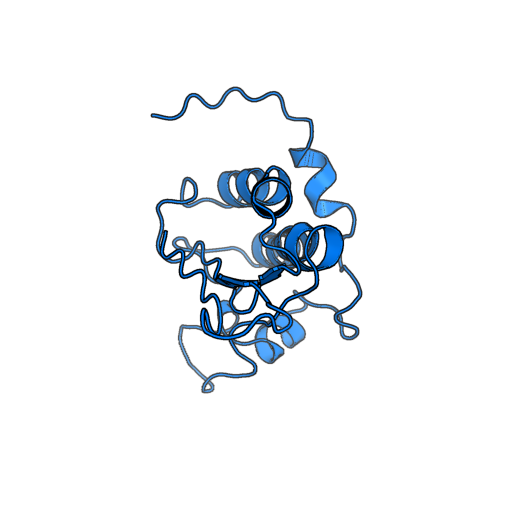M 800 C C . GLU A 1 102 ? -0.868 -11.266 18.213 1.00 96.69 102 GLU A C 1
ATOM 802 O O . GLU A 1 102 ? -1.013 -10.056 18.005 1.00 96.69 102 GLU A O 1
ATOM 807 N N . GLU A 1 103 ? -1.848 -12.031 18.692 1.00 94.12 103 GLU A N 1
ATOM 808 C CA . GLU A 1 103 ? -3.138 -11.503 19.130 1.00 94.12 103 GLU A CA 1
ATOM 809 C C . GLU A 1 103 ? -2.953 -10.536 20.311 1.00 94.12 103 GLU A C 1
ATOM 811 O O . GLU A 1 103 ? -2.095 -10.730 21.167 1.00 94.12 103 GLU A O 1
ATOM 816 N N . GLY A 1 104 ? -3.735 -9.455 20.349 1.00 94.31 104 GLY A N 1
ATOM 817 C CA . GLY A 1 104 ? -3.614 -8.427 21.389 1.00 94.31 104 GLY A CA 1
ATOM 818 C C . GLY A 1 104 ? -2.424 -7.473 21.220 1.00 94.31 104 GLY A C 1
ATOM 819 O O . GLY A 1 104 ? -2.254 -6.565 22.032 1.00 94.31 104 GLY A O 1
ATOM 820 N N . SER A 1 105 ? -1.622 -7.620 20.159 1.00 96.56 105 SER A N 1
ATOM 821 C CA . SER A 1 105 ? -0.560 -6.663 19.849 1.00 96.56 105 SER A CA 1
ATOM 822 C C . SER A 1 105 ? -1.125 -5.267 19.561 1.00 96.56 105 SER A C 1
ATOM 824 O O . SER A 1 105 ? -2.059 -5.112 18.775 1.00 96.56 105 SER A O 1
ATOM 826 N N . ALA A 1 106 ? -0.483 -4.229 20.109 1.00 94.69 106 ALA A N 1
ATOM 827 C CA . ALA A 1 106 ? -0.793 -2.825 19.809 1.00 94.69 106 ALA A CA 1
ATOM 828 C C . ALA A 1 106 ? -0.551 -2.441 18.333 1.00 94.69 106 ALA A C 1
ATOM 830 O O . ALA A 1 106 ? -0.961 -1.375 17.887 1.00 94.69 106 ALA A O 1
ATOM 831 N N . ASN A 1 107 ? 0.118 -3.314 17.577 1.00 94.75 107 ASN A N 1
ATOM 832 C CA . ASN A 1 107 ? 0.406 -3.145 16.157 1.00 94.75 107 ASN A CA 1
ATOM 833 C C . ASN A 1 107 ? -0.716 -3.673 15.245 1.00 94.75 107 ASN A C 1
ATOM 835 O O . ASN A 1 107 ? -0.624 -3.553 14.020 1.00 94.75 107 ASN A O 1
ATOM 839 N N . LEU A 1 108 ? -1.765 -4.270 15.819 1.00 95.94 108 LEU A N 1
ATOM 840 C CA . LEU A 1 108 ? -2.956 -4.662 15.079 1.00 95.94 108 LEU A CA 1
ATOM 841 C C . LEU A 1 108 ? -3.836 -3.441 14.760 1.00 95.94 108 LEU A C 1
ATOM 843 O O . LEU A 1 108 ? -3.983 -2.558 15.602 1.00 95.94 108 LEU A O 1
ATOM 847 N N . PRO A 1 109 ? -4.460 -3.388 13.571 1.00 96.44 109 PRO A N 1
ATOM 848 C CA . PRO A 1 109 ? -4.351 -4.352 12.467 1.00 96.44 109 PRO A CA 1
ATOM 849 C C . PRO A 1 109 ? -3.165 -4.076 11.523 1.00 96.44 109 PRO A C 1
ATOM 851 O O . PRO A 1 109 ? -2.852 -4.901 10.670 1.00 96.44 109 PRO A O 1
ATOM 854 N N . ASN A 1 110 ? -2.502 -2.928 11.671 1.00 97.00 110 ASN A N 1
ATOM 855 C CA . ASN A 1 110 ? -1.701 -2.285 10.626 1.00 97.00 110 ASN A CA 1
ATOM 856 C C . ASN A 1 110 ? -0.471 -3.070 10.148 1.00 97.00 110 ASN A C 1
ATOM 858 O O . ASN A 1 110 ? -0.019 -2.858 9.024 1.00 97.00 110 ASN A O 1
ATOM 862 N N . TRP A 1 111 ? 0.056 -3.965 10.983 1.00 97.81 111 TRP A N 1
ATOM 863 C CA . TRP A 1 111 ? 1.214 -4.817 10.683 1.00 97.81 111 TRP A CA 1
ATOM 864 C C . TRP A 1 111 ? 0.841 -6.281 10.389 1.00 97.81 111 TRP A C 1
ATOM 866 O O . TRP A 1 111 ? 1.720 -7.130 10.263 1.00 97.81 111 TRP A O 1
ATOM 876 N N . SER A 1 112 ? -0.453 -6.602 10.293 1.00 98.00 112 SER A N 1
ATOM 877 C CA . SER A 1 112 ? -0.962 -7.957 10.050 1.00 98.00 112 SER A CA 1
ATOM 878 C C . SER A 1 112 ? -1.902 -7.979 8.852 1.00 98.00 112 SER A C 1
ATOM 880 O O . SER A 1 112 ? -2.969 -7.359 8.869 1.00 98.00 112 SER A O 1
ATOM 882 N N . TYR A 1 113 ? -1.526 -8.735 7.821 1.00 97.88 113 TYR A N 1
ATOM 883 C CA . TYR A 1 113 ? -2.302 -8.850 6.593 1.00 97.88 113 TYR A CA 1
ATOM 884 C C . TYR A 1 113 ? -3.704 -9.404 6.864 1.00 97.88 113 TYR A C 1
ATOM 886 O O . TYR A 1 113 ? -4.689 -8.817 6.420 1.00 97.88 113 TYR A O 1
ATOM 894 N N . PHE A 1 114 ? -3.825 -10.491 7.639 1.00 96.94 114 PHE A N 1
ATOM 895 C CA . PHE A 1 114 ? -5.142 -11.088 7.910 1.00 96.94 114 PHE A CA 1
ATOM 896 C C . PHE A 1 114 ? -6.023 -10.244 8.815 1.00 96.94 114 PHE A C 1
ATOM 898 O O . PHE A 1 114 ? -7.235 -10.239 8.617 1.00 96.94 114 PHE A O 1
ATOM 905 N N . GLU A 1 115 ? -5.453 -9.515 9.772 1.00 97.81 115 GLU A N 1
ATOM 906 C CA . GLU A 1 115 ? -6.264 -8.624 10.608 1.00 97.81 115 GLU A CA 1
ATOM 907 C C . GLU A 1 115 ? -6.717 -7.395 9.812 1.00 97.81 115 GLU A C 1
ATOM 909 O O . GLU A 1 115 ? -7.867 -6.982 9.932 1.00 97.81 115 GLU A O 1
ATOM 914 N N . SER A 1 116 ? -5.883 -6.881 8.903 1.00 97.50 116 SER A N 1
ATOM 915 C CA . SER A 1 116 ? -6.285 -5.837 7.947 1.00 97.50 116 SER A CA 1
ATOM 916 C C . SER A 1 116 ? -7.339 -6.329 6.943 1.00 97.50 116 SER A C 1
ATOM 918 O O . SER A 1 116 ? -8.281 -5.604 6.621 1.00 97.50 116 SER A O 1
ATOM 920 N N . LEU A 1 117 ? -7.238 -7.583 6.486 1.00 97.31 117 LEU A N 1
ATOM 921 C CA . LEU A 1 117 ? -8.247 -8.233 5.643 1.00 97.31 117 LEU A CA 1
ATOM 922 C C . LEU A 1 117 ? -9.574 -8.412 6.394 1.00 97.31 117 LEU A C 1
ATOM 924 O O . LEU A 1 117 ? -10.635 -8.109 5.855 1.00 97.31 117 LEU A O 1
ATOM 928 N N . LYS A 1 118 ? -9.526 -8.863 7.651 1.00 96.69 118 LYS A N 1
ATOM 929 C CA . LYS A 1 118 ? -10.698 -9.018 8.524 1.00 96.69 118 LYS A CA 1
ATOM 930 C C . LYS A 1 118 ? -11.362 -7.677 8.841 1.00 96.69 118 LYS A C 1
ATOM 932 O O . LYS A 1 118 ? -12.586 -7.618 8.910 1.00 96.69 118 LYS A O 1
ATOM 937 N N . ALA A 1 119 ? -10.571 -6.613 8.987 1.00 96.44 119 ALA A N 1
ATOM 938 C CA . ALA A 1 119 ? -11.050 -5.242 9.154 1.00 96.44 119 ALA A CA 1
ATOM 939 C C . ALA A 1 119 ? -11.666 -4.642 7.873 1.00 96.44 119 ALA A C 1
ATOM 941 O O . ALA A 1 119 ? -12.273 -3.576 7.936 1.00 96.44 119 ALA A O 1
ATOM 942 N N . GLY A 1 120 ? -11.543 -5.316 6.724 1.00 96.75 120 GLY A N 1
ATOM 943 C CA . GLY A 1 120 ? -12.129 -4.881 5.456 1.00 96.75 120 GLY A CA 1
ATOM 944 C C . GLY A 1 120 ? -11.285 -3.874 4.674 1.00 96.75 120 GLY A C 1
ATOM 945 O O . GLY A 1 120 ? -11.801 -3.262 3.745 1.00 96.75 120 GLY A O 1
ATOM 946 N N . TYR A 1 121 ? -10.005 -3.697 5.018 1.00 97.19 121 TYR A N 1
ATOM 947 C CA . TYR A 1 121 ? -9.091 -2.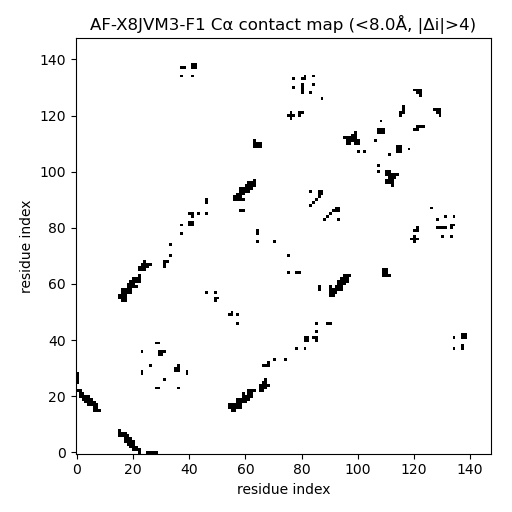824 4.265 1.00 97.19 121 TYR A CA 1
ATOM 948 C C . TYR A 1 121 ? -8.560 -3.486 2.989 1.00 97.19 121 TYR A C 1
ATOM 950 O O . TYR A 1 121 ? -8.114 -2.806 2.069 1.00 97.19 121 TYR A O 1
ATOM 958 N N . PHE A 1 122 ? -8.612 -4.818 2.925 1.00 96.88 122 PHE A N 1
ATOM 959 C CA . PHE A 1 122 ? -8.245 -5.596 1.748 1.00 96.88 122 PHE A CA 1
ATOM 960 C C . PHE A 1 122 ? -9.426 -6.413 1.226 1.00 96.88 122 PHE A C 1
ATOM 962 O O . PHE A 1 122 ? -10.326 -6.812 1.966 1.00 96.88 122 PHE A O 1
ATOM 969 N N . THR A 1 123 ? -9.380 -6.721 -0.064 1.00 96.00 123 THR A N 1
ATOM 970 C CA . THR A 1 123 ? -10.258 -7.686 -0.723 1.00 96.00 123 THR A CA 1
ATOM 971 C C . THR A 1 123 ? -9.746 -9.114 -0.516 1.00 96.00 123 THR A C 1
ATOM 973 O O . THR A 1 123 ? -8.547 -9.348 -0.368 1.00 96.00 123 THR A O 1
ATOM 976 N N . LYS A 1 124 ? -10.648 -10.107 -0.556 1.00 95.50 124 LYS A N 1
ATOM 977 C CA . LYS A 1 124 ? -10.262 -11.534 -0.493 1.00 95.50 124 LYS A CA 1
ATOM 978 C C . LYS A 1 124 ? -9.355 -11.952 -1.653 1.00 95.50 124 LYS A C 1
ATOM 980 O O . LYS A 1 124 ? -8.486 -12.796 -1.471 1.00 95.50 124 LYS A O 1
ATOM 985 N N . ASP A 1 125 ? -9.588 -11.377 -2.830 1.00 95.69 125 ASP A N 1
ATOM 986 C CA . ASP A 1 125 ? -8.686 -11.478 -3.974 1.00 95.69 125 ASP A CA 1
ATOM 987 C C . ASP A 1 125 ? -7.684 -10.312 -3.909 1.00 95.69 125 ASP A C 1
ATOM 989 O O . ASP A 1 125 ? -8.099 -9.167 -4.113 1.00 95.69 125 ASP A O 1
ATOM 993 N N . PRO A 1 126 ? -6.391 -10.559 -3.627 1.00 92.94 126 PRO A N 1
ATOM 994 C CA . PRO A 1 126 ? -5.391 -9.502 -3.467 1.00 92.94 126 PRO A CA 1
ATOM 995 C C . PRO A 1 126 ? -5.086 -8.747 -4.768 1.00 92.94 126 PRO A C 1
ATOM 997 O O . PRO A 1 126 ? -4.501 -7.666 -4.711 1.00 92.94 126 PRO A O 1
ATOM 1000 N N . SER A 1 127 ? -5.488 -9.279 -5.931 1.00 91.69 127 SER A N 1
ATOM 1001 C CA . SER A 1 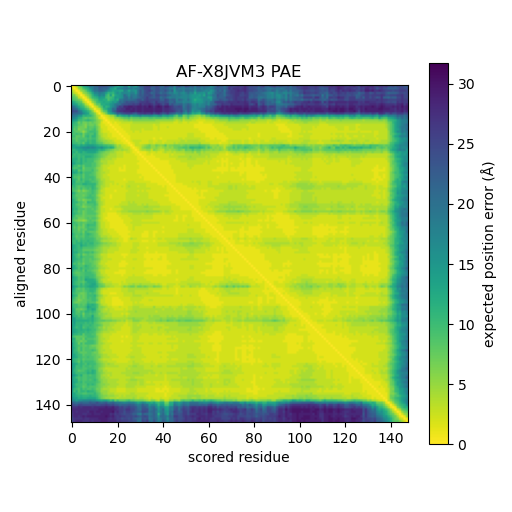127 ? -5.350 -8.591 -7.223 1.00 91.69 127 SER A CA 1
ATOM 1002 C C . SER A 1 127 ? -6.392 -7.489 -7.434 1.00 91.69 127 SER A C 1
ATOM 1004 O O . SER A 1 127 ? -6.320 -6.746 -8.415 1.00 91.69 127 SER A O 1
ATOM 1006 N N . LYS A 1 128 ? -7.389 -7.391 -6.547 1.00 95.12 128 LYS A N 1
ATOM 1007 C CA . LYS A 1 128 ? -8.460 -6.399 -6.632 1.00 95.12 128 LYS A CA 1
ATOM 1008 C C . LYS A 1 128 ? -8.210 -5.225 -5.696 1.00 95.12 128 LYS A C 1
ATOM 1010 O O . LYS A 1 128 ? -7.567 -5.337 -4.650 1.00 95.12 128 LYS A O 1
ATOM 1015 N N . TYR A 1 129 ? -8.746 -4.087 -6.106 1.00 94.12 129 TYR A N 1
ATOM 1016 C CA . TYR A 1 129 ? -8.889 -2.905 -5.271 1.00 94.12 129 TYR A CA 1
ATOM 1017 C C . TYR A 1 129 ? -10.290 -2.902 -4.674 1.00 94.12 129 TYR A C 1
ATOM 1019 O O . TYR A 1 129 ? -11.232 -3.392 -5.304 1.00 94.12 129 TYR A O 1
ATOM 1027 N N . THR A 1 130 ? -10.423 -2.352 -3.476 1.00 93.56 130 THR A N 1
ATOM 1028 C CA . THR A 1 130 ? -11.732 -2.044 -2.903 1.00 93.56 130 THR A CA 1
ATOM 1029 C C . THR A 1 130 ? -12.284 -0.760 -3.523 1.00 93.56 130 THR A C 1
ATOM 1031 O O . THR A 1 130 ? -13.452 -0.714 -3.898 1.00 93.56 130 THR A O 1
ATOM 1034 N N . ASP A 1 131 ? -11.418 0.238 -3.709 1.00 95.25 131 ASP A N 1
ATOM 1035 C CA . ASP A 1 131 ? -11.658 1.470 -4.456 1.00 95.25 131 ASP A CA 1
ATOM 1036 C C . ASP A 1 131 ? -10.551 1.677 -5.517 1.00 95.25 131 ASP A C 1
ATOM 1038 O O . ASP A 1 131 ? -9.461 2.159 -5.195 1.00 95.25 131 ASP A O 1
ATOM 1042 N N . PRO A 1 132 ? -10.792 1.318 -6.795 1.00 93.38 132 PRO A N 1
ATOM 1043 C CA . PRO A 1 132 ? -9.816 1.514 -7.871 1.00 93.38 132 PRO A CA 1
ATOM 1044 C C . PRO A 1 132 ? -9.584 2.993 -8.225 1.00 93.38 132 PRO A C 1
ATOM 1046 O O . PRO A 1 132 ? -8.630 3.311 -8.932 1.00 93.38 132 PRO A O 1
ATOM 1049 N N . ASP A 1 133 ? -10.436 3.898 -7.740 1.00 95.31 133 ASP A N 1
ATOM 1050 C CA . ASP A 1 133 ? -10.414 5.321 -8.060 1.00 95.31 133 ASP A CA 1
ATOM 1051 C C . ASP A 1 133 ? -9.834 6.182 -6.928 1.00 95.31 133 ASP A C 1
ATOM 1053 O O . ASP A 1 133 ? -9.774 7.408 -7.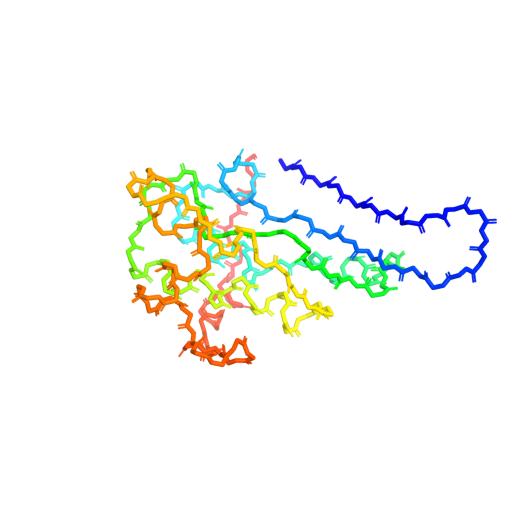055 1.00 95.31 133 ASP A O 1
ATOM 1057 N N . VAL A 1 134 ? -9.327 5.554 -5.861 1.00 95.94 134 VAL A N 1
ATOM 1058 C CA . VAL A 1 134 ? -8.832 6.215 -4.642 1.00 95.94 134 VAL A CA 1
ATOM 1059 C C . VAL A 1 134 ? -7.794 7.314 -4.902 1.00 95.94 134 VAL A C 1
ATOM 1061 O O . VAL A 1 134 ? -7.742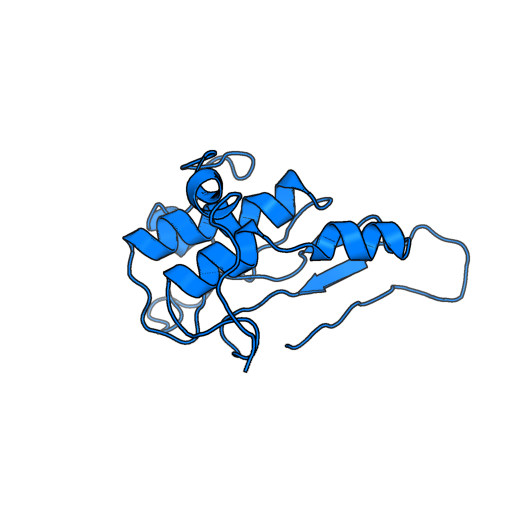 8.310 -4.176 1.00 95.94 134 VAL A O 1
ATOM 1064 N N . CYS A 1 135 ? -6.988 7.176 -5.961 1.00 95.56 135 CYS A N 1
ATOM 1065 C CA . CYS A 1 135 ? -5.970 8.158 -6.330 1.00 95.56 135 CYS A CA 1
ATOM 1066 C C . CYS A 1 135 ? -6.467 9.291 -7.243 1.00 95.56 135 CYS A C 1
ATOM 1068 O O . CYS A 1 135 ? -5.788 10.314 -7.345 1.00 95.56 135 CYS A O 1
ATOM 1070 N N . LYS A 1 136 ? -7.644 9.181 -7.879 1.00 94.06 136 LYS A N 1
ATOM 1071 C CA . LYS A 1 136 ? -8.159 10.216 -8.802 1.00 94.06 136 LYS A CA 1
ATOM 1072 C C . LYS A 1 136 ? -8.227 11.623 -8.187 1.00 94.06 136 LYS A C 1
ATOM 1074 O O . LYS A 1 136 ? -7.820 12.559 -8.877 1.00 94.06 136 LYS A O 1
ATOM 1079 N N . PRO A 1 137 ? -8.657 11.812 -6.921 1.00 93.75 137 PRO A N 1
ATOM 1080 C CA . PRO A 1 137 ? -8.694 13.141 -6.303 1.00 93.75 137 PRO A CA 1
ATOM 1081 C C . PRO A 1 137 ? -7.313 13.791 -6.133 1.00 93.75 137 PRO A C 1
ATOM 1083 O O . PRO A 1 137 ? -7.215 15.008 -6.002 1.00 93.7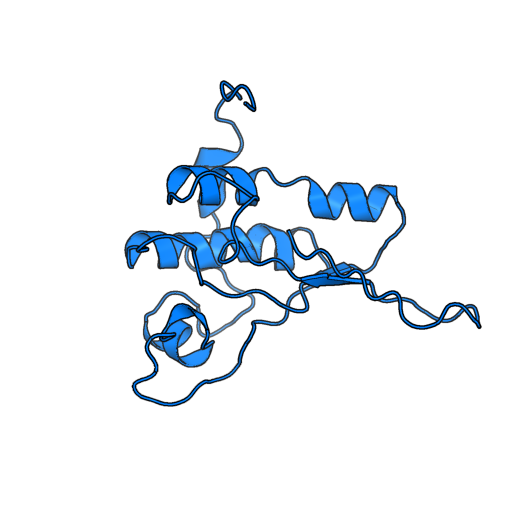5 137 PRO A O 1
ATOM 1086 N N . TRP A 1 138 ? -6.244 12.992 -6.141 1.00 90.81 138 TRP A N 1
ATOM 1087 C CA . TRP A 1 138 ? -4.890 13.435 -5.814 1.00 90.81 138 TRP A CA 1
ATOM 1088 C C . TRP A 1 138 ? -4.022 13.707 -7.046 1.00 90.81 138 TRP A C 1
ATOM 1090 O O . TRP A 1 138 ? -3.052 14.446 -6.922 1.00 90.81 138 TRP A O 1
ATOM 1100 N N . MET A 1 139 ? -4.382 13.170 -8.220 1.00 82.00 139 MET A N 1
ATOM 1101 C CA . MET A 1 139 ? -3.573 13.227 -9.451 1.00 82.00 139 MET A CA 1
ATOM 1102 C C . MET A 1 139 ? -3.675 14.548 -10.244 1.00 82.00 139 MET A C 1
ATOM 1104 O O . MET A 1 139 ? -2.957 14.719 -11.219 1.00 82.00 139 MET A O 1
ATOM 1108 N N . ASN A 1 140 ? -4.534 15.495 -9.844 1.00 62.41 140 ASN A N 1
ATOM 1109 C CA . ASN A 1 140 ? -4.707 16.798 -10.519 1.00 62.41 140 ASN A CA 1
ATOM 1110 C C . ASN A 1 140 ? -4.836 17.985 -9.548 1.00 62.41 140 ASN A C 1
ATOM 1112 O O . ASN A 1 140 ? -5.168 19.099 -9.956 1.00 62.41 140 ASN A O 1
ATOM 1116 N N . ALA A 1 141 ? -4.608 17.768 -8.253 1.00 56.34 141 ALA A N 1
ATOM 1117 C CA . ALA A 1 141 ? -4.617 18.851 -7.284 1.00 56.34 141 ALA A CA 1
ATOM 1118 C C . ALA A 1 141 ? -3.309 19.638 -7.429 1.00 56.34 141 ALA A C 1
ATOM 1120 O O . ALA A 1 141 ? -2.284 19.236 -6.882 1.00 56.34 141 ALA A O 1
ATOM 1121 N N . THR A 1 142 ? -3.358 20.717 -8.216 1.00 43.62 142 THR A N 1
ATOM 1122 C CA . THR A 1 142 ? -2.255 21.642 -8.504 1.00 43.62 142 THR A CA 1
ATOM 1123 C C . THR A 1 142 ? -1.369 21.839 -7.279 1.00 43.62 142 THR A C 1
ATOM 1125 O O . THR A 1 142 ? -1.834 22.259 -6.220 1.00 43.62 142 THR A O 1
ATOM 1128 N N . SER A 1 143 ? -0.096 21.500 -7.438 1.00 48.94 143 SER A N 1
ATOM 1129 C CA . SER A 1 143 ? 0.940 21.541 -6.418 1.00 48.94 143 SER A CA 1
ATOM 1130 C C . SER A 1 143 ? 1.142 22.965 -5.896 1.00 48.94 143 SER A C 1
ATOM 1132 O O . SER A 1 143 ? 1.953 23.722 -6.418 1.00 48.94 143 SER A O 1
ATOM 1134 N N . SER A 1 144 ? 0.430 23.337 -4.840 1.00 41.12 144 SER A N 1
ATOM 1135 C CA . SER A 1 144 ? 0.819 24.436 -3.959 1.00 41.12 144 SER A CA 1
ATOM 1136 C C . SER A 1 144 ? 1.198 23.861 -2.599 1.00 41.12 144 SER A C 1
ATOM 1138 O O . SER A 1 144 ? 0.543 24.114 -1.595 1.00 41.12 144 SER A O 1
ATOM 1140 N N . TYR A 1 145 ? 2.245 23.038 -2.589 1.00 45.06 145 TYR A N 1
ATOM 1141 C CA . TYR A 1 145 ? 3.015 22.744 -1.388 1.00 45.06 145 TYR A CA 1
ATOM 1142 C C . TYR A 1 145 ? 4.466 23.095 -1.695 1.00 45.06 145 TYR A C 1
ATOM 1144 O O . TYR A 1 145 ? 5.165 22.390 -2.419 1.00 45.06 145 TYR A O 1
ATOM 1152 N N . THR A 1 146 ? 4.891 24.247 -1.189 1.00 37.16 146 THR A N 1
ATOM 1153 C CA . THR A 1 146 ? 6.303 24.564 -1.008 1.00 37.16 146 THR A CA 1
ATOM 1154 C C . THR A 1 146 ? 6.854 23.589 0.021 1.00 37.16 146 THR A C 1
ATOM 1156 O O . THR A 1 146 ? 6.403 23.592 1.166 1.00 37.16 146 THR A O 1
ATOM 1159 N N . ALA A 1 147 ? 7.798 22.749 -0.395 1.00 32.97 147 ALA A N 1
ATOM 1160 C CA . ALA A 1 147 ? 8.654 22.032 0.535 1.00 32.97 147 ALA A CA 1
ATOM 1161 C C . ALA A 1 147 ? 9.357 23.064 1.432 1.00 32.97 147 ALA A C 1
ATOM 1163 O O . ALA A 1 147 ? 9.942 24.020 0.915 1.00 32.97 147 ALA A O 1
ATOM 1164 N N . ALA A 1 148 ? 9.222 22.900 2.747 1.00 32.50 148 ALA A N 1
ATOM 1165 C CA . ALA A 1 148 ? 10.059 23.571 3.734 1.00 32.50 148 ALA A CA 1
ATOM 1166 C C . ALA A 1 148 ? 11.338 22.757 3.956 1.00 32.50 148 ALA A C 1
ATOM 1168 O O . ALA A 1 148 ? 11.247 21.507 3.894 1.00 32.50 148 ALA A O 1
#

Sequence (148 aa):
MIDVIIATCRCCHGPQLYDAHLYFSFGGVADPNAESYLRSICNSDRVSQAAKAKNTPLVFGEWSLATNFNASAEFLFKWADAQKTIYAGQADGWIFWTFKIEEGSANLPNWSYFESLKAGYFTKDPSKYTDPDVCKPWMNATSSYTAA

Mean predicted aligned error: 6.7 Å

Nearest PDB structures (foldseek):
  6i1a-assembly1_B  TM=7.437E-01  e=1.693E-04  Aspergillus niger
  6la0-assembly2_B  TM=7.787E-01  e=2.453E-04  Aspergillus oryzae
  7bob-assembly1_A  TM=4.193E-01  e=2.197E-01  Opitutaceae bacterium TAV5
  7bob-assembly1_B  TM=5.006E-01  e=5.218E-01  Opitutaceae bacterium TAV5
  7bob-assembly1_C  TM=3.901E-01  e=3.386E-01  Opitutaceae bacterium TAV5

Secondary structure (DSSP, 8-state):
-----EE--TTS-----EEEEE-STTSSSS-SSHHHHHHHHHT--HHHHHHHTT--SEEEEEE-S--SS---HHHHHHHHHHHHHHHTTTSS-B--S-S---TT-TTTTTT-HHHHHHTTSS-SSTTS-S-TTTTTTTSSS-------

Solvent-accessible surface area (backbone atoms only — not comparable to full-atom values): 8735 Å² total; per-residue (Å²): 107,76,78,58,72,54,72,68,64,98,82,61,100,63,92,57,56,34,35,39,44,56,66,56,42,78,40,84,79,49,64,76,45,72,65,45,44,52,39,49,53,46,61,56,55,62,59,62,52,32,52,74,70,65,47,58,53,33,28,31,59,31,32,56,72,46,56,66,45,95,77,50,72,72,51,47,38,47,49,46,32,34,51,43,49,45,26,62,68,69,34,76,24,70,36,71,42,28,67,67,69,70,87,91,45,90,56,64,40,36,41,17,49,55,50,29,38,73,73,60,39,46,48,96,55,79,92,50,60,86,50,86,61,63,40,63,77,41,68,72,59,76,88,84,71,83,84,127

Organism: NCBI:txid1086054

pLDDT: mean 87.09, std 17.57, range [32.5, 98.0]

Foldseek 3Di:
DPFDFDFPDPPDPDDTETEGEDEQQVDDQFPQDLVRLLLSLLPDCVLVVCVVVVNPQYAHAEYWLHTVDDDDLVSLLLNLLSNCCCRVVRHPHYQYQDCADDPPDPCPPTRHPVRCVVSVSADPPNNDRPDNCSSVVNPPPPDPDDDD

Radius of gyration: 15.82 Å; Cα contacts (8 Å, |Δi|>4): 223; chains: 1; bounding box: 42×38×37 Å